Protein AF-A0A958KDG4-F1 (afdb_monomer)

Sequence (79 aa):
MKSKGLVFVGMGFELGAVIIGGLHVGQVLDRHFGWPGYGVSGMVITCMIGWFYHLIILLKRFMDDDDDQTSDTSPKGSN

Secondary structure (DSSP, 8-state):
-HHHHHHHHHHHHHHHHHHHHHHHHHHHHHHHHT-SSHHHHHHHHHHHHHHHHHHHHHHHHHHHHHHHTTSS-------

Foldseek 3Di:
DVVVVVVVVVLVVLLVVLLVVLQVQLVVVCVVVVNPSVSSVVSSVVSVVVSVVVVVVVVVVVVVVVVVVVPPPDPPDDD

Solvent-accessible surface area (backbone atoms only — not comparable to full-atom values): 4501 Å² total; per-residue (Å²): 125,77,64,64,60,52,53,53,54,47,53,56,50,49,51,52,50,45,50,56,48,20,48,55,54,8,49,52,46,12,67,73,69,72,43,94,55,55,34,28,53,53,32,41,52,51,45,49,53,54,51,52,54,51,50,53,52,53,51,53,51,53,56,56,63,55,59,68,69,69,68,83,73,71,78,89,73,86,134

Structure (mmCIF, N/CA/C/O backbone):
data_AF-A0A958KDG4-F1
#
_entry.id   AF-A0A958KDG4-F1
#
loop_
_atom_site.group_PDB
_atom_site.id
_atom_site.type_symbol
_atom_site.label_atom_id
_atom_site.label_alt_id
_atom_site.label_comp_id
_atom_site.label_asym_id
_atom_site.label_entity_id
_atom_site.label_seq_id
_atom_site.pdbx_PDB_ins_code
_atom_site.Cartn_x
_atom_site.Cartn_y
_atom_site.Cartn_z
_atom_site.occupancy
_atom_site.B_iso_or_equiv
_atom_site.auth_seq_id
_atom_site.auth_comp_id
_atom_site.auth_asym_id
_atom_site.auth_atom_id
_atom_site.pdbx_PDB_model_num
ATOM 1 N N . MET A 1 1 ? -13.174 -5.471 25.591 1.00 45.53 1 MET A N 1
ATOM 2 C CA . MET A 1 1 ? -11.704 -5.250 25.660 1.00 45.53 1 MET A CA 1
ATOM 3 C C . MET A 1 1 ? -10.848 -6.214 24.817 1.00 45.53 1 MET A C 1
ATOM 5 O O . MET A 1 1 ? -9.782 -5.792 24.396 1.00 45.53 1 MET A O 1
ATOM 9 N N . LYS A 1 2 ? -11.262 -7.462 24.513 1.00 47.19 2 LYS A N 1
ATOM 10 C CA . LYS A 1 2 ? -10.440 -8.423 23.729 1.00 47.19 2 LYS A CA 1
ATOM 11 C C . LYS A 1 2 ? -10.340 -8.127 22.218 1.00 47.19 2 LYS A C 1
ATOM 13 O O . LYS A 1 2 ? -9.358 -8.504 21.593 1.00 47.19 2 LYS A O 1
ATOM 18 N N . SER A 1 3 ? -11.314 -7.429 21.639 1.00 63.88 3 SER A N 1
ATOM 19 C CA . SER A 1 3 ? -11.419 -7.189 20.189 1.00 63.88 3 SER A CA 1
ATOM 20 C C . SER A 1 3 ? -10.441 -6.125 19.665 1.00 63.88 3 SER A C 1
ATOM 22 O O . SER A 1 3 ? -9.922 -6.259 18.563 1.00 63.88 3 SER A O 1
ATOM 24 N N . LYS A 1 4 ? -10.123 -5.102 20.471 1.00 68.44 4 LYS A N 1
ATOM 25 C CA . LYS A 1 4 ? -9.318 -3.935 20.054 1.00 68.44 4 LYS A CA 1
ATOM 26 C C . LYS A 1 4 ? -7.860 -4.308 19.722 1.00 68.44 4 LYS A C 1
ATOM 28 O O . LYS A 1 4 ? -7.304 -3.837 18.7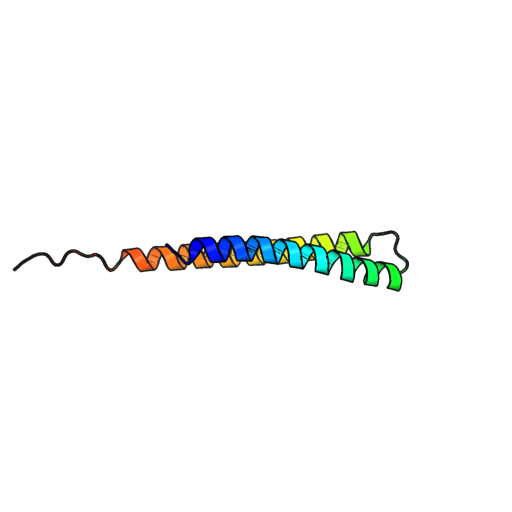36 1.00 68.44 4 LYS A O 1
ATOM 33 N N . GLY A 1 5 ? -7.264 -5.217 20.501 1.00 76.88 5 GLY A N 1
ATOM 34 C CA . GLY A 1 5 ? -5.898 -5.703 20.266 1.00 76.88 5 GLY A CA 1
ATOM 35 C C . GLY A 1 5 ? -5.760 -6.560 19.004 1.00 76.88 5 GLY A C 1
ATOM 36 O O . GLY A 1 5 ? -4.742 -6.487 18.322 1.00 76.88 5 GLY A O 1
ATOM 37 N N . LEU A 1 6 ? -6.799 -7.322 18.650 1.00 82.56 6 LEU A N 1
ATOM 38 C CA . LEU A 1 6 ? -6.802 -8.147 17.442 1.00 82.56 6 LEU A CA 1
ATOM 39 C C . LEU A 1 6 ? -6.881 -7.290 16.170 1.00 82.56 6 LEU A C 1
ATOM 41 O O . LEU A 1 6 ? -6.180 -7.579 15.205 1.00 82.56 6 LEU A O 1
ATOM 45 N N . VAL A 1 7 ? -7.652 -6.197 16.198 1.00 81.25 7 VAL A N 1
ATOM 46 C CA . VAL A 1 7 ? -7.699 -5.215 15.098 1.00 81.25 7 VAL A CA 1
ATOM 47 C C . VAL A 1 7 ? -6.337 -4.539 14.918 1.00 81.25 7 VAL A C 1
ATOM 49 O O . VAL A 1 7 ? -5.866 -4.408 13.795 1.00 81.25 7 VAL A O 1
ATOM 52 N N . PHE A 1 8 ? -5.653 -4.178 16.009 1.00 82.69 8 PHE A N 1
ATOM 53 C CA . PHE A 1 8 ? -4.319 -3.574 15.931 1.00 82.69 8 PHE A CA 1
ATOM 54 C C . PHE A 1 8 ? -3.268 -4.509 15.315 1.00 82.69 8 PHE A C 1
ATOM 56 O O . PHE A 1 8 ? -2.512 -4.102 14.434 1.00 82.69 8 PHE A O 1
ATOM 63 N N . VAL A 1 9 ? -3.248 -5.779 15.730 1.00 88.62 9 VAL A N 1
ATOM 64 C CA . VAL A 1 9 ? -2.361 -6.795 15.136 1.00 88.62 9 VAL A CA 1
ATOM 65 C C . VAL A 1 9 ? -2.718 -7.045 13.667 1.00 88.62 9 VAL A C 1
ATOM 67 O O . VAL A 1 9 ? -1.818 -7.150 12.835 1.00 88.62 9 VAL A O 1
ATOM 70 N N . GLY A 1 10 ? -4.013 -7.069 13.336 1.00 88.06 10 GLY A N 1
ATOM 71 C CA . GLY A 1 10 ? -4.502 -7.154 11.960 1.00 88.06 10 GLY A CA 1
ATOM 72 C C . GLY A 1 10 ? -3.988 -6.011 11.083 1.00 88.06 10 GLY A C 1
ATOM 73 O O . GLY A 1 10 ? -3.434 -6.273 10.022 1.00 88.06 10 GLY A O 1
ATOM 74 N N . MET A 1 11 ? -4.050 -4.764 11.562 1.00 88.12 11 MET A N 1
ATOM 75 C CA . MET A 1 11 ? -3.548 -3.594 10.827 1.00 88.12 11 MET A CA 1
ATOM 76 C C . MET A 1 11 ? -2.039 -3.672 10.548 1.00 88.12 11 MET A C 1
ATOM 78 O O . MET A 1 11 ? -1.592 -3.326 9.454 1.00 88.12 11 MET A O 1
ATOM 82 N N . GLY A 1 12 ? -1.246 -4.152 11.514 1.00 88.25 12 GLY A N 1
ATOM 83 C CA . GLY A 1 12 ? 0.191 -4.369 11.320 1.00 88.25 12 GLY A CA 1
ATOM 84 C C . GLY A 1 12 ? 0.494 -5.478 10.307 1.00 88.25 12 GLY A C 1
ATOM 85 O O . GLY A 1 12 ? 1.388 -5.331 9.472 1.00 88.25 12 GLY A O 1
ATOM 86 N N . PHE A 1 13 ? -0.278 -6.567 10.340 1.00 92.81 13 PHE A N 1
ATOM 87 C CA . PHE A 1 13 ? -0.167 -7.653 9.366 1.00 92.81 13 PHE A CA 1
ATOM 88 C C . PHE A 1 13 ? -0.549 -7.197 7.953 1.00 92.81 13 PHE A C 1
ATOM 90 O O . PHE A 1 13 ? 0.179 -7.478 7.002 1.00 92.81 13 PHE A O 1
ATOM 97 N N . GLU A 1 14 ? -1.645 -6.448 7.816 1.00 88.19 14 GLU A N 1
ATOM 98 C CA . GLU A 1 14 ? -2.072 -5.879 6.538 1.00 88.19 14 GLU A CA 1
ATOM 99 C C . GLU A 1 14 ? -1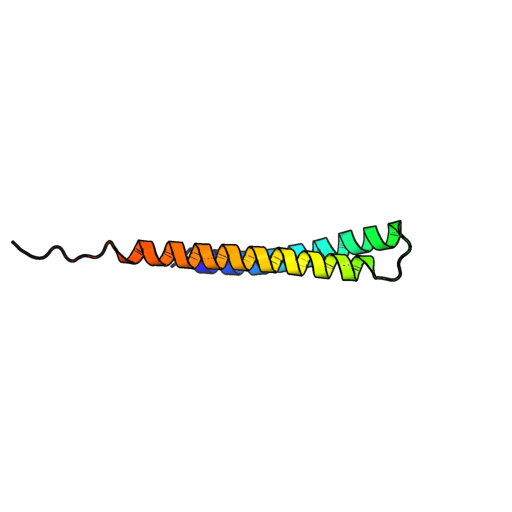.021 -4.949 5.949 1.00 88.19 14 GLU A C 1
ATOM 101 O O . GLU A 1 14 ? -0.734 -5.049 4.760 1.00 88.19 14 GLU A O 1
ATOM 106 N N . LEU A 1 15 ? -0.395 -4.098 6.768 1.00 89.19 15 LEU A N 1
ATOM 107 C CA . LEU A 1 15 ? 0.686 -3.227 6.312 1.00 89.19 15 LEU A CA 1
ATOM 108 C C . LEU A 1 15 ? 1.852 -4.045 5.736 1.00 89.19 15 LEU A C 1
ATOM 110 O O . LEU A 1 15 ? 2.334 -3.754 4.642 1.00 89.19 15 LEU A O 1
ATOM 114 N N . GLY A 1 16 ? 2.273 -5.103 6.436 1.00 90.19 16 GLY A N 1
ATOM 115 C CA . GLY A 1 16 ? 3.314 -6.011 5.950 1.00 90.19 16 GLY A CA 1
ATOM 116 C C . GLY A 1 16 ? 2.930 -6.705 4.639 1.00 90.19 16 GLY A C 1
ATOM 117 O O . GLY A 1 16 ? 3.722 -6.728 3.696 1.00 90.19 16 GLY A O 1
ATOM 118 N N . ALA A 1 17 ? 1.701 -7.216 4.547 1.00 90.44 17 ALA A N 1
ATOM 119 C CA . ALA A 1 17 ? 1.187 -7.876 3.349 1.00 90.44 17 ALA A CA 1
ATOM 120 C C . ALA A 1 17 ? 1.100 -6.920 2.147 1.00 90.44 17 ALA A C 1
ATOM 122 O O . ALA A 1 17 ? 1.499 -7.288 1.041 1.00 90.44 17 ALA A O 1
ATOM 123 N N . VAL A 1 18 ? 0.647 -5.680 2.360 1.00 89.75 18 VAL A N 1
ATOM 124 C CA . VAL A 1 18 ? 0.568 -4.639 1.325 1.00 89.75 18 VAL A CA 1
ATOM 125 C C . VAL A 1 18 ? 1.952 -4.242 0.820 1.00 89.75 18 VAL A C 1
ATOM 127 O O . VAL A 1 18 ? 2.126 -4.075 -0.384 1.00 89.75 18 VAL A O 1
ATOM 130 N N . ILE A 1 19 ? 2.949 -4.123 1.702 1.00 87.94 19 ILE A N 1
ATOM 131 C CA . ILE A 1 19 ? 4.322 -3.785 1.305 1.00 87.94 19 ILE A CA 1
ATOM 132 C C . ILE A 1 19 ? 4.927 -4.924 0.479 1.00 87.94 19 ILE A C 1
ATOM 134 O O . ILE A 1 19 ? 5.448 -4.681 -0.607 1.00 87.94 19 ILE A O 1
ATOM 138 N N . ILE A 1 20 ? 4.823 -6.172 0.946 1.00 91.06 20 ILE A N 1
ATOM 139 C CA . ILE A 1 20 ? 5.358 -7.338 0.223 1.00 91.06 20 ILE A CA 1
ATOM 140 C C . ILE A 1 20 ? 4.656 -7.500 -1.132 1.00 91.06 20 ILE A C 1
ATOM 142 O O . ILE A 1 20 ? 5.320 -7.685 -2.154 1.00 91.06 20 ILE A O 1
ATOM 146 N N . GLY A 1 21 ? 3.325 -7.378 -1.158 1.00 88.81 21 GLY A N 1
ATOM 147 C CA . GLY A 1 21 ? 2.535 -7.427 -2.386 1.00 88.81 21 GLY A CA 1
ATOM 148 C C . GLY A 1 21 ? 2.891 -6.296 -3.352 1.00 88.81 21 GLY A C 1
ATOM 149 O O . GLY A 1 21 ? 3.136 -6.550 -4.529 1.00 88.81 21 GLY A O 1
ATOM 150 N N . GLY A 1 22 ? 2.999 -5.061 -2.859 1.00 86.81 22 GLY A N 1
ATOM 151 C CA . GLY A 1 22 ? 3.356 -3.887 -3.656 1.00 86.81 22 GLY A CA 1
ATOM 152 C C . GLY A 1 22 ? 4.762 -3.971 -4.249 1.00 86.81 22 GLY A C 1
ATOM 153 O O . GLY A 1 22 ? 4.949 -3.636 -5.417 1.00 86.81 22 GLY A O 1
ATOM 154 N N . LEU A 1 23 ? 5.736 -4.491 -3.495 1.00 87.88 23 LEU A N 1
ATOM 155 C CA . LEU A 1 23 ? 7.090 -4.735 -3.998 1.00 87.88 23 LEU A CA 1
ATOM 156 C C . LEU A 1 23 ? 7.093 -5.788 -5.111 1.00 87.88 23 LEU A C 1
ATOM 158 O O . LEU A 1 23 ? 7.705 -5.568 -6.153 1.00 87.88 23 LEU A O 1
ATOM 162 N N . HIS A 1 24 ? 6.388 -6.907 -4.923 1.00 89.62 24 HIS A N 1
ATOM 163 C CA . HIS A 1 24 ? 6.369 -7.984 -5.912 1.00 89.62 24 HIS A CA 1
ATOM 164 C C . HIS A 1 24 ? 5.645 -7.566 -7.197 1.00 89.62 24 HIS A C 1
ATOM 166 O O . HIS A 1 24 ? 6.163 -7.742 -8.299 1.00 89.62 24 HIS A O 1
ATOM 172 N N . VAL A 1 25 ? 4.470 -6.944 -7.067 1.00 88.25 25 VAL A N 1
ATOM 173 C CA . VAL A 1 25 ? 3.695 -6.461 -8.216 1.00 88.25 25 VAL A CA 1
ATOM 174 C C . VAL A 1 25 ? 4.411 -5.303 -8.910 1.00 88.25 25 VAL A C 1
ATOM 176 O O . VAL A 1 25 ? 4.466 -5.268 -10.137 1.00 88.25 25 VAL A O 1
ATOM 179 N N . GLY A 1 26 ? 5.023 -4.395 -8.150 1.00 85.25 26 GLY A N 1
ATOM 180 C CA . GLY A 1 26 ? 5.823 -3.299 -8.685 1.00 85.25 26 GLY A CA 1
ATOM 181 C C . GLY A 1 26 ? 7.030 -3.781 -9.490 1.00 85.25 26 GLY A C 1
ATOM 182 O O . GLY A 1 26 ? 7.280 -3.268 -10.576 1.00 85.25 26 GLY A O 1
ATOM 183 N N . GLN A 1 27 ? 7.729 -4.819 -9.016 1.00 85.94 27 GLN A N 1
ATOM 184 C CA . GLN A 1 27 ? 8.846 -5.439 -9.740 1.00 85.94 27 GLN A CA 1
ATOM 185 C C . GLN A 1 27 ? 8.394 -6.119 -11.036 1.00 85.94 27 GLN A C 1
ATOM 187 O O . GLN A 1 27 ? 9.084 -6.037 -12.052 1.00 85.94 27 GLN A O 1
ATOM 192 N N . VAL A 1 28 ? 7.235 -6.785 -11.021 1.00 88.06 28 VAL A N 1
ATOM 193 C CA . VAL A 1 28 ? 6.644 -7.374 -12.232 1.00 88.06 28 VAL A CA 1
ATOM 194 C C . VAL A 1 28 ? 6.281 -6.281 -13.235 1.00 88.06 28 VAL A C 1
ATOM 196 O O . VAL A 1 28 ? 6.569 -6.424 -14.423 1.00 88.06 28 VAL A O 1
ATOM 199 N N . LEU A 1 29 ? 5.707 -5.176 -12.762 1.00 84.62 29 LEU A N 1
ATOM 200 C CA . LEU A 1 29 ? 5.330 -4.041 -13.597 1.00 84.62 29 LEU A CA 1
ATOM 201 C C . LEU A 1 29 ? 6.561 -3.357 -14.210 1.00 84.62 29 LEU A C 1
ATOM 203 O O . LEU A 1 29 ? 6.591 -3.124 -15.417 1.00 84.62 29 LEU A O 1
ATOM 207 N N . ASP A 1 30 ? 7.610 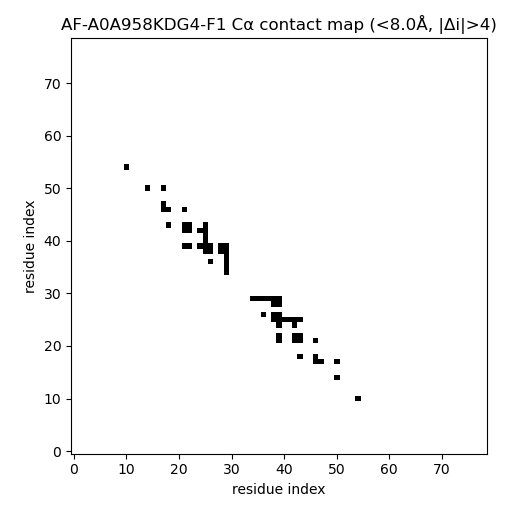-3.134 -13.416 1.00 84.69 30 ASP A N 1
ATOM 208 C CA . ASP A 1 30 ? 8.887 -2.597 -13.895 1.00 84.69 30 ASP A CA 1
ATOM 209 C C . ASP A 1 30 ? 9.542 -3.514 -14.930 1.00 84.69 30 ASP A C 1
ATOM 211 O O . ASP A 1 30 ? 10.030 -3.041 -15.955 1.00 84.69 30 ASP A O 1
ATOM 215 N N . ARG A 1 31 ? 9.495 -4.835 -14.720 1.00 84.94 31 ARG A N 1
ATOM 216 C CA . ARG A 1 31 ? 10.028 -5.814 -15.677 1.00 84.94 31 ARG A CA 1
ATOM 217 C C . ARG A 1 31 ? 9.231 -5.851 -16.981 1.00 84.94 31 ARG A C 1
ATOM 219 O O . ARG A 1 31 ? 9.819 -6.080 -18.033 1.00 84.94 31 ARG A O 1
ATOM 226 N N . HIS A 1 32 ? 7.919 -5.635 -16.920 1.00 85.88 32 HIS A N 1
ATOM 227 C CA . HIS A 1 32 ? 7.050 -5.637 -18.095 1.00 85.88 32 HIS A CA 1
ATOM 228 C C . HIS A 1 32 ? 7.185 -4.352 -18.928 1.00 85.88 32 HIS A C 1
ATOM 230 O O . HIS A 1 32 ? 7.114 -4.407 -20.153 1.00 85.88 32 HIS A O 1
ATOM 236 N N . PHE A 1 33 ? 7.395 -3.200 -18.284 1.00 84.25 33 PHE A N 1
ATOM 237 C CA . PHE A 1 33 ? 7.537 -1.903 -18.959 1.00 84.25 33 PHE A CA 1
ATOM 238 C C . PHE A 1 33 ? 8.995 -1.467 -19.191 1.00 84.25 33 PHE A C 1
ATOM 240 O O . PHE A 1 33 ? 9.234 -0.481 -19.886 1.00 84.25 33 PHE A O 1
ATOM 247 N N . GLY A 1 34 ? 9.974 -2.196 -18.645 1.00 82.94 34 GLY A N 1
ATOM 248 C CA . GLY A 1 34 ? 11.398 -1.862 -18.745 1.00 82.94 34 GLY A CA 1
ATOM 249 C C . GLY A 1 34 ? 11.781 -0.605 -17.958 1.00 82.94 34 GLY A C 1
ATOM 250 O O . GLY A 1 34 ? 12.726 0.091 -18.327 1.00 82.94 34 GLY A O 1
ATOM 251 N N . TRP A 1 35 ? 11.028 -0.271 -16.909 1.00 83.81 35 TRP A N 1
ATOM 252 C CA . TRP A 1 35 ? 11.215 0.959 -16.143 1.00 83.81 35 TRP A CA 1
ATOM 253 C C . TRP A 1 35 ? 12.248 0.776 -15.020 1.00 83.81 35 TRP A C 1
ATOM 255 O O . TRP A 1 35 ? 12.254 -0.254 -14.344 1.00 83.81 35 TRP A O 1
ATOM 265 N N . PRO A 1 36 ? 13.130 1.766 -14.781 1.00 78.44 36 PRO A N 1
ATOM 266 C CA . PRO A 1 36 ? 14.148 1.689 -13.736 1.00 78.44 36 PRO A CA 1
ATOM 267 C C . PRO A 1 36 ? 13.558 2.023 -12.354 1.00 78.44 36 PRO A C 1
ATOM 269 O O . PRO A 1 36 ? 13.886 3.045 -11.757 1.00 78.44 36 PRO A O 1
ATOM 272 N N . GLY A 1 37 ? 12.667 1.173 -11.836 1.00 75.69 37 GLY A N 1
ATOM 273 C CA . GLY A 1 37 ? 12.160 1.278 -10.460 1.00 75.69 37 GLY A CA 1
ATOM 274 C C . GLY A 1 37 ? 10.935 2.183 -10.265 1.00 75.69 37 GLY A C 1
ATOM 275 O O . GLY A 1 37 ? 10.468 2.354 -9.134 1.00 75.69 37 GLY A O 1
ATOM 276 N N . TYR A 1 38 ? 10.407 2.792 -11.332 1.00 83.56 38 TYR A N 1
ATOM 277 C CA . TYR A 1 38 ? 9.253 3.696 -11.244 1.00 83.56 38 TYR A CA 1
ATOM 278 C C . TYR A 1 38 ? 7.939 2.958 -10.962 1.00 83.56 38 TYR A C 1
ATOM 280 O O . TYR A 1 38 ? 7.074 3.494 -10.273 1.00 83.56 38 TYR A O 1
ATOM 288 N N . GLY A 1 39 ? 7.792 1.731 -11.452 1.00 82.00 39 GLY A N 1
ATOM 289 C CA . GLY A 1 39 ? 6.659 0.847 -11.207 1.00 82.00 39 GLY A CA 1
ATOM 290 C C . GLY A 1 39 ? 6.607 0.372 -9.760 1.00 82.00 39 GLY A C 1
ATOM 291 O O . GLY A 1 39 ? 5.533 0.393 -9.160 1.00 82.00 39 GLY A O 1
ATOM 292 N N . VAL A 1 40 ? 7.755 0.046 -9.154 1.00 84.75 40 VAL A N 1
ATOM 293 C CA . VAL A 1 40 ? 7.838 -0.217 -7.707 1.00 84.75 40 VAL A CA 1
ATOM 294 C C . VAL A 1 40 ? 7.428 1.015 -6.905 1.00 84.75 40 VAL A C 1
ATOM 296 O O . VAL A 1 40 ? 6.556 0.910 -6.045 1.00 84.75 40 VAL A O 1
ATOM 299 N N . SER A 1 41 ? 7.996 2.186 -7.206 1.00 86.25 41 SER A N 1
ATOM 300 C CA . SER A 1 41 ? 7.646 3.441 -6.524 1.00 86.25 41 SER A CA 1
ATOM 301 C C . SER A 1 41 ? 6.147 3.757 -6.625 1.00 86.25 41 SER A C 1
ATOM 303 O O . SER A 1 41 ? 5.479 3.968 -5.611 1.00 86.25 41 SER A O 1
ATOM 305 N N . GLY A 1 42 ? 5.589 3.709 -7.839 1.00 87.06 42 GLY A N 1
ATOM 306 C CA . GLY A 1 42 ? 4.178 3.996 -8.090 1.00 87.06 42 GLY A CA 1
ATOM 307 C C . GLY A 1 42 ? 3.233 3.010 -7.404 1.00 87.06 42 GLY A C 1
ATOM 308 O O . GLY A 1 42 ? 2.227 3.430 -6.822 1.00 87.06 42 GLY A O 1
ATOM 309 N N . MET A 1 43 ? 3.564 1.714 -7.404 1.00 88.00 43 MET A N 1
ATOM 310 C CA . MET A 1 43 ? 2.748 0.714 -6.712 1.00 88.00 43 MET A CA 1
ATOM 311 C C . MET A 1 43 ? 2.821 0.849 -5.200 1.00 88.00 43 MET A C 1
ATOM 313 O O . MET A 1 43 ? 1.782 0.802 -4.551 1.00 88.00 43 MET A O 1
ATOM 317 N N . 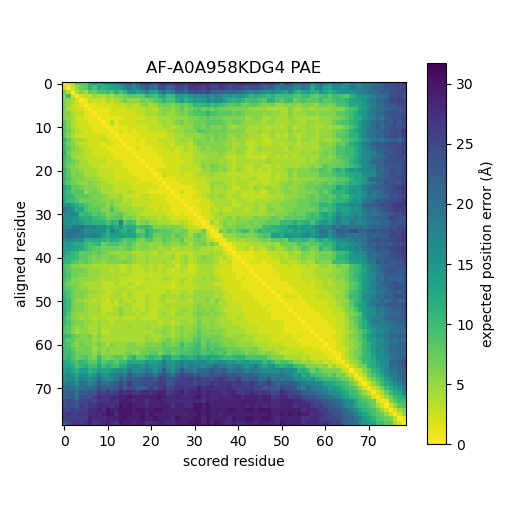VAL A 1 44 ? 4.001 1.088 -4.628 1.00 87.00 44 VAL A N 1
ATOM 318 C CA . VAL A 1 44 ? 4.135 1.301 -3.180 1.00 87.00 44 VAL A CA 1
ATOM 319 C C . VAL A 1 44 ? 3.330 2.525 -2.736 1.00 87.00 44 VAL A C 1
ATOM 321 O O . VAL A 1 44 ? 2.594 2.437 -1.754 1.00 87.00 44 VAL A O 1
ATOM 324 N N . ILE A 1 45 ? 3.394 3.635 -3.480 1.00 90.12 45 ILE A N 1
ATOM 325 C CA . ILE A 1 45 ? 2.598 4.840 -3.192 1.00 90.12 45 ILE A CA 1
ATOM 326 C C . ILE A 1 45 ? 1.097 4.533 -3.270 1.00 90.12 45 ILE A C 1
ATOM 328 O O . ILE A 1 45 ? 0.348 4.878 -2.357 1.00 90.12 45 ILE A O 1
ATOM 332 N N . THR A 1 46 ? 0.653 3.844 -4.322 1.00 90.50 46 THR A N 1
ATOM 333 C CA . THR A 1 46 ? -0.764 3.490 -4.506 1.00 90.50 46 THR A CA 1
ATOM 334 C C . THR A 1 46 ? -1.260 2.569 -3.390 1.00 90.50 46 THR A C 1
ATOM 336 O O . THR A 1 46 ? -2.322 2.806 -2.814 1.00 90.50 46 THR A O 1
ATOM 339 N N . CYS A 1 47 ? -0.473 1.557 -3.022 1.00 89.81 47 CYS A N 1
ATOM 340 C CA . CYS A 1 47 ? -0.786 0.653 -1.922 1.00 89.81 47 CYS A CA 1
ATOM 341 C C . CYS A 1 47 ? -0.812 1.376 -0.566 1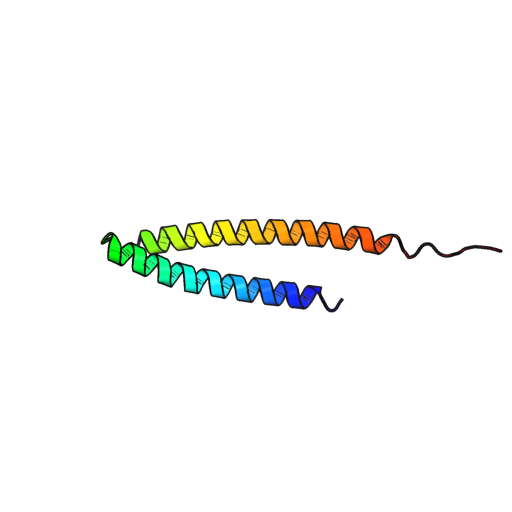.00 89.81 47 CYS A C 1
ATOM 343 O O . CYS A 1 47 ? -1.687 1.089 0.247 1.00 89.81 47 CYS A O 1
ATOM 345 N N . MET A 1 48 ? 0.081 2.344 -0.329 1.00 89.56 48 MET A N 1
ATOM 346 C CA . MET A 1 48 ? 0.066 3.171 0.884 1.00 89.56 48 MET A CA 1
ATOM 347 C C . MET A 1 48 ? -1.172 4.058 0.976 1.00 89.56 48 MET A C 1
ATOM 349 O O . MET A 1 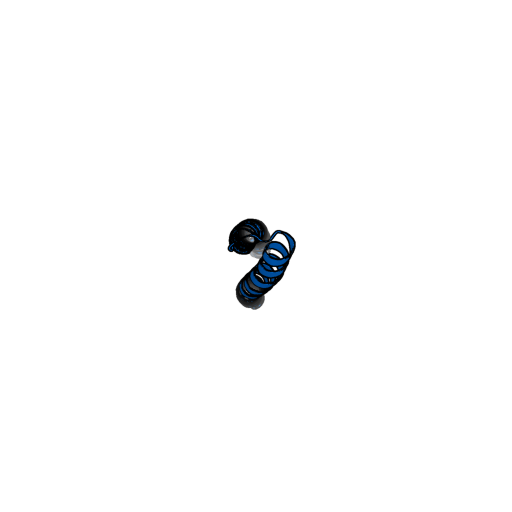48 ? -1.777 4.137 2.042 1.00 89.56 48 MET A O 1
ATOM 353 N N . ILE A 1 49 ? -1.591 4.682 -0.127 1.00 93.38 49 ILE A N 1
ATOM 354 C CA . ILE A 1 49 ? -2.819 5.489 -0.163 1.00 93.38 49 ILE A CA 1
ATOM 355 C C . ILE A 1 49 ? -4.048 4.607 0.097 1.00 93.38 49 ILE A C 1
ATOM 357 O O . ILE A 1 49 ? -4.896 4.960 0.917 1.00 93.38 49 ILE A O 1
ATOM 361 N N . GLY A 1 50 ? -4.133 3.445 -0.561 1.00 91.50 50 GLY A N 1
ATOM 362 C CA . GLY A 1 50 ? -5.229 2.494 -0.363 1.00 91.50 50 GLY A CA 1
ATOM 363 C C . GLY A 1 50 ? -5.299 1.968 1.072 1.00 91.50 50 GLY A C 1
ATOM 364 O O . GLY A 1 50 ? -6.373 1.951 1.674 1.00 91.50 50 GLY A O 1
ATOM 365 N N . TRP A 1 51 ? -4.150 1.615 1.652 1.00 91.25 51 TRP A N 1
ATOM 366 C CA . TRP A 1 51 ? -4.060 1.185 3.046 1.00 91.25 51 TRP A CA 1
ATOM 367 C C . TRP A 1 51 ? -4.443 2.306 4.020 1.00 91.25 51 TRP A C 1
ATOM 369 O O . TRP A 1 51 ? -5.212 2.078 4.951 1.00 91.25 51 TRP A O 1
ATOM 379 N N . PHE A 1 52 ? -3.990 3.540 3.779 1.00 91.50 52 PHE A N 1
ATOM 380 C CA . PHE A 1 52 ? -4.352 4.687 4.612 1.00 91.50 52 PHE A CA 1
AT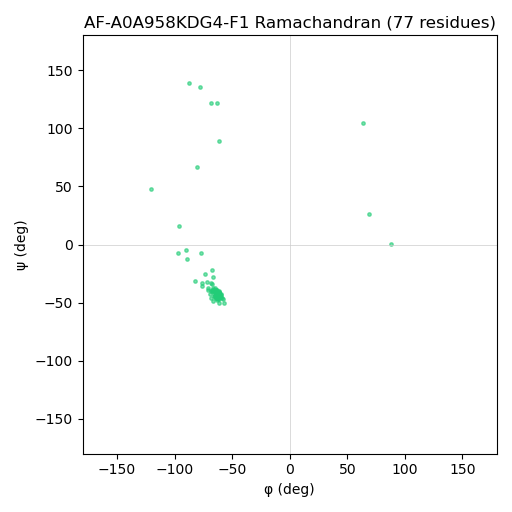OM 381 C C . PHE A 1 52 ? -5.861 4.958 4.586 1.00 91.50 52 PHE A C 1
ATOM 383 O O . PHE A 1 52 ? -6.474 5.165 5.631 1.00 91.50 52 PHE A O 1
ATOM 390 N N . TYR A 1 53 ? -6.489 4.894 3.409 1.00 93.75 53 TYR A N 1
ATOM 391 C CA . TYR A 1 53 ? -7.941 5.018 3.284 1.00 93.75 53 TYR A CA 1
ATOM 392 C C . TYR A 1 53 ? -8.682 3.916 4.059 1.00 93.75 53 TYR A C 1
ATOM 394 O O . TYR A 1 53 ? -9.643 4.204 4.776 1.00 93.75 5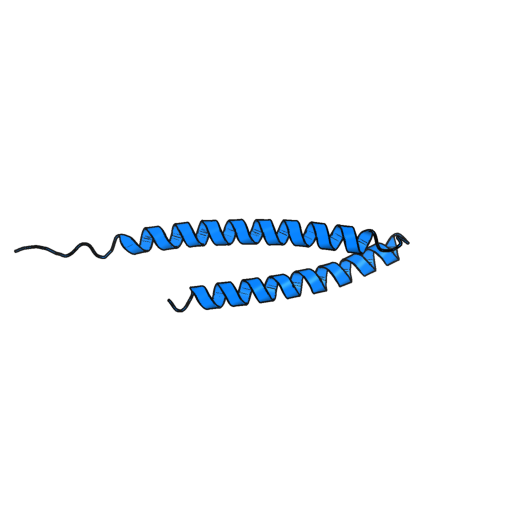3 TYR A O 1
ATOM 402 N N . HIS A 1 54 ? -8.201 2.671 3.978 1.00 88.94 54 HIS A N 1
ATOM 403 C CA . HIS A 1 54 ? -8.745 1.553 4.750 1.00 88.94 54 HIS A CA 1
ATOM 404 C C . HIS A 1 54 ? -8.653 1.797 6.264 1.00 88.94 54 HIS A C 1
ATOM 406 O O . HIS A 1 54 ? -9.632 1.607 6.988 1.00 88.94 54 HIS A O 1
ATOM 412 N N . LEU A 1 55 ? -7.513 2.312 6.733 1.00 89.56 55 LEU A N 1
ATOM 413 C CA . LEU A 1 55 ? -7.291 2.649 8.137 1.00 89.56 55 LEU A CA 1
ATOM 414 C C . LEU A 1 55 ? -8.259 3.732 8.633 1.00 89.56 55 LEU A C 1
ATOM 416 O O . LEU A 1 55 ? -8.805 3.610 9.728 1.00 89.56 55 LEU A O 1
ATOM 420 N N . ILE A 1 56 ? -8.534 4.759 7.823 1.00 90.94 56 ILE A N 1
ATOM 421 C CA . ILE A 1 56 ? -9.516 5.801 8.166 1.00 90.94 56 ILE A CA 1
ATOM 422 C C . ILE A 1 56 ? -10.933 5.224 8.280 1.00 90.94 56 ILE A C 1
ATOM 424 O O . ILE A 1 56 ? -11.669 5.604 9.191 1.00 90.94 56 ILE A O 1
ATOM 428 N N . ILE A 1 57 ? -11.327 4.299 7.399 1.00 90.00 57 ILE A N 1
ATOM 429 C CA . ILE A 1 57 ? -12.639 3.636 7.481 1.00 90.00 57 ILE A CA 1
ATOM 430 C C . ILE A 1 57 ? -12.756 2.825 8.772 1.00 90.00 57 ILE A C 1
ATOM 432 O O . ILE A 1 57 ? -13.755 2.949 9.481 1.00 90.00 57 ILE A O 1
ATOM 436 N N . LEU A 1 58 ? -11.739 2.020 9.087 1.00 86.31 58 LEU A N 1
ATOM 437 C CA . LEU A 1 58 ? -11.713 1.219 10.310 1.00 86.31 58 LEU A CA 1
ATOM 438 C C . LEU A 1 58 ? -11.759 2.100 11.556 1.00 86.31 58 LEU A C 1
ATOM 440 O O . LEU A 1 58 ? -12.507 1.797 12.479 1.00 86.31 58 LEU A O 1
ATOM 444 N N . LEU A 1 59 ? -11.019 3.211 11.562 1.00 86.69 59 LEU A N 1
ATOM 445 C CA . LEU A 1 59 ? -11.033 4.165 12.665 1.00 86.69 59 LEU A CA 1
ATOM 446 C C . LEU A 1 59 ? -12.421 4.784 12.856 1.00 86.69 59 LEU A C 1
ATOM 448 O O . LEU A 1 59 ? -12.923 4.805 13.974 1.00 86.69 59 LEU A O 1
ATOM 452 N N . LYS A 1 60 ? -13.066 5.243 11.774 1.00 87.62 60 LYS A N 1
ATOM 453 C CA . LYS A 1 60 ? -14.425 5.803 11.847 1.00 87.62 60 LYS A CA 1
A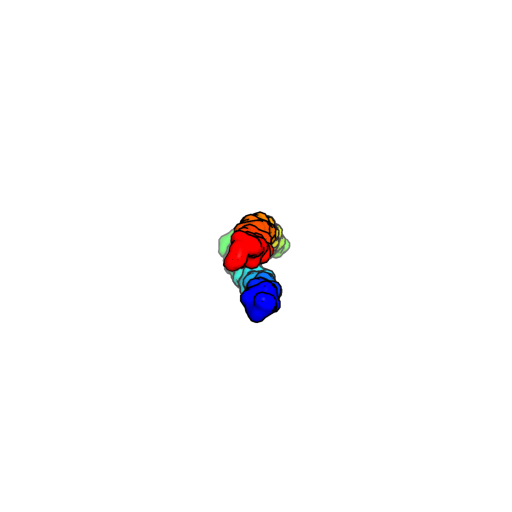TOM 454 C C . LYS A 1 60 ? -15.419 4.776 12.379 1.00 87.62 60 LYS A C 1
ATOM 456 O O . LYS A 1 60 ? -16.191 5.105 13.266 1.00 87.62 60 LYS A O 1
ATOM 461 N N . ARG A 1 61 ? -15.365 3.538 11.881 1.00 84.19 61 ARG A N 1
ATOM 462 C CA . ARG A 1 61 ? -16.242 2.451 12.334 1.00 84.19 61 ARG A CA 1
ATOM 463 C C . ARG A 1 61 ? -16.014 2.094 13.800 1.00 84.19 61 ARG A C 1
ATOM 465 O O . ARG A 1 61 ? -16.960 1.839 14.525 1.00 84.19 61 ARG A O 1
ATOM 472 N N . PHE A 1 62 ? -14.762 2.095 14.235 1.00 82.06 62 PHE A N 1
ATOM 473 C CA . PHE A 1 62 ? -14.416 1.811 15.619 1.00 82.06 62 PHE A CA 1
ATOM 474 C C . PHE A 1 62 ? -14.911 2.889 16.587 1.00 82.06 62 PHE A C 1
ATOM 476 O O . PHE A 1 62 ? -15.315 2.563 17.696 1.00 82.06 62 PHE A O 1
ATOM 483 N N . MET A 1 63 ? -14.863 4.160 16.175 1.00 81.44 63 MET A N 1
ATOM 484 C CA . MET A 1 63 ? -15.410 5.269 16.960 1.00 81.44 63 MET A CA 1
ATOM 485 C C . MET A 1 63 ? -16.941 5.189 17.051 1.00 81.44 63 MET A C 1
ATOM 487 O O . MET A 1 63 ? -17.481 5.416 18.124 1.00 81.44 63 MET A O 1
ATOM 491 N N . ASP A 1 64 ? -17.611 4.806 15.961 1.00 80.69 64 ASP A N 1
ATOM 492 C CA . ASP A 1 64 ? -19.070 4.610 15.906 1.00 80.69 64 ASP A CA 1
ATOM 493 C C . ASP A 1 64 ? -19.527 3.444 16.815 1.00 80.69 64 ASP A C 1
ATOM 495 O O . ASP A 1 64 ? -20.432 3.598 17.629 1.00 80.69 64 ASP A O 1
ATOM 499 N N . ASP A 1 65 ? -18.824 2.301 16.769 1.00 72.44 65 ASP A N 1
ATOM 500 C CA . ASP A 1 65 ? -19.116 1.111 17.594 1.00 72.44 65 ASP A CA 1
ATOM 501 C C . ASP A 1 65 ? -18.848 1.321 19.111 1.00 72.44 65 ASP A C 1
ATOM 503 O O . ASP A 1 65 ? -19.352 0.561 19.950 1.00 72.44 65 ASP A O 1
ATOM 507 N N . ASP A 1 66 ? -18.009 2.296 19.487 1.00 64.69 66 ASP A N 1
ATOM 508 C CA . ASP A 1 66 ? -17.717 2.628 20.892 1.00 64.69 66 ASP A CA 1
ATOM 509 C C . ASP A 1 66 ? -18.797 3.542 21.513 1.00 64.69 66 ASP A C 1
ATOM 511 O O . ASP A 1 66 ? -19.067 3.408 22.710 1.00 64.69 66 ASP A O 1
ATOM 515 N N . ASP A 1 67 ? -19.449 4.415 20.733 1.00 60.69 67 ASP A N 1
ATOM 516 C CA . ASP A 1 67 ? -20.502 5.315 21.235 1.00 60.69 67 ASP A CA 1
ATOM 517 C C . ASP A 1 67 ? -21.796 4.549 21.586 1.00 60.69 67 ASP A C 1
ATOM 519 O O . ASP A 1 67 ? -22.385 4.784 22.648 1.00 60.69 67 ASP A O 1
ATOM 523 N N . ASP A 1 68 ? -22.188 3.544 20.795 1.00 56.75 68 ASP A N 1
ATOM 524 C CA . ASP A 1 68 ? -23.409 2.753 21.040 1.00 56.75 68 ASP A CA 1
ATOM 525 C C . ASP A 1 68 ? -23.349 1.896 22.323 1.00 56.75 68 ASP A C 1
ATOM 527 O O . ASP A 1 68 ? -24.371 1.654 22.973 1.00 56.75 68 ASP A O 1
ATOM 531 N N . GLN A 1 69 ? -22.155 1.482 22.765 1.00 52.97 69 GLN A N 1
ATOM 532 C CA . GLN A 1 69 ? -21.983 0.647 23.966 1.00 52.97 69 GLN A CA 1
ATOM 533 C C . GLN A 1 69 ? -22.112 1.405 25.298 1.00 52.97 69 GLN A C 1
ATOM 535 O O . GLN A 1 69 ? -22.135 0.773 26.356 1.00 52.97 69 GLN A O 1
ATOM 540 N N . THR A 1 70 ? -22.215 2.737 25.287 1.00 53.09 70 THR A N 1
ATOM 541 C CA . THR A 1 70 ? -22.343 3.537 26.522 1.00 53.09 70 THR A CA 1
ATOM 542 C C . THR A 1 70 ? -23.789 3.780 26.972 1.00 53.09 70 THR A C 1
ATOM 544 O O . THR A 1 70 ? -24.008 4.293 28.070 1.00 53.09 70 THR A O 1
ATOM 547 N N . SER A 1 71 ? -24.789 3.357 26.191 1.00 51.19 71 SER A N 1
ATOM 548 C CA . SER A 1 71 ? -26.207 3.624 26.480 1.00 51.19 71 SER A CA 1
ATOM 549 C C . SER A 1 71 ? -26.915 2.569 27.352 1.00 51.19 71 SER A C 1
ATOM 551 O O . SER A 1 71 ? -27.970 2.860 27.915 1.00 51.19 71 SER A O 1
ATOM 553 N N . ASP A 1 72 ? -26.319 1.391 27.576 1.00 53.06 72 ASP A N 1
ATOM 554 C CA . ASP A 1 72 ? -26.984 0.265 28.265 1.00 53.06 72 ASP A CA 1
ATOM 555 C C . ASP A 1 72 ? -26.677 0.150 29.774 1.00 53.06 72 ASP A C 1
ATOM 557 O O . ASP A 1 72 ? -26.930 -0.871 30.413 1.00 53.06 72 ASP A O 1
ATOM 561 N N . THR A 1 73 ? -26.145 1.212 30.390 1.00 53.38 73 THR A N 1
ATOM 562 C CA . THR A 1 73 ? -26.002 1.296 31.859 1.00 53.38 73 THR A CA 1
ATOM 563 C C . THR A 1 73 ? -26.765 2.485 32.435 1.00 53.38 73 THR A C 1
ATOM 565 O O . THR A 1 73 ? -26.246 3.243 33.251 1.00 53.38 73 THR A O 1
ATOM 568 N N . SER A 1 74 ? -28.028 2.659 32.040 1.00 50.28 74 SER A N 1
ATOM 569 C CA . SER A 1 74 ? -28.945 3.428 32.885 1.00 50.28 74 SER A CA 1
ATOM 570 C C . SER A 1 74 ? -29.223 2.628 34.169 1.00 50.28 74 SER A C 1
ATOM 572 O O . SER A 1 74 ? -29.697 1.490 34.089 1.00 50.28 74 SER A O 1
ATOM 574 N N . PRO A 1 75 ? -28.932 3.172 35.366 1.00 55.53 75 PRO A N 1
ATOM 575 C CA . PRO A 1 75 ? -29.299 2.533 36.618 1.00 55.53 75 PRO A CA 1
ATOM 576 C C . PRO A 1 75 ? -30.825 2.473 36.679 1.00 55.53 75 PRO A C 1
ATOM 578 O O . PRO A 1 75 ? -31.495 3.504 36.626 1.00 55.53 75 PRO A O 1
ATOM 581 N N . LYS A 1 76 ? -31.391 1.267 36.804 1.00 52.47 76 LYS A N 1
ATOM 582 C CA . LYS A 1 76 ? -32.777 1.099 37.255 1.00 52.47 76 LYS A CA 1
ATOM 583 C C . LYS A 1 76 ? -32.877 1.676 38.669 1.00 52.47 76 LYS A C 1
ATOM 585 O O . LYS A 1 76 ? -32.631 0.988 39.655 1.00 52.47 76 LYS A O 1
ATOM 590 N N . GLY A 1 77 ? -33.174 2.967 38.755 1.00 56.28 77 GLY A N 1
ATOM 591 C CA . GLY A 1 77 ? -33.629 3.613 39.970 1.00 56.28 77 GLY A CA 1
ATOM 592 C C . GLY A 1 77 ? -35.104 3.296 40.214 1.00 56.28 77 GLY A C 1
ATOM 593 O O . GLY A 1 77 ? -35.912 3.395 39.297 1.00 56.28 77 GLY A O 1
ATOM 594 N N . SER A 1 78 ? -35.401 2.977 41.476 1.00 50.09 78 SER A N 1
ATOM 595 C CA . SER A 1 78 ? -36.672 3.180 42.188 1.00 50.09 78 SER A CA 1
ATOM 596 C C . SER A 1 78 ? -37.923 2.436 41.697 1.00 50.09 78 SER A C 1
ATOM 598 O O . SER A 1 78 ? -38.602 2.863 40.766 1.00 50.09 78 SER A O 1
ATOM 600 N N . ASN A 1 79 ? -38.314 1.390 42.430 1.00 51.72 79 ASN A N 1
ATOM 601 C CA . ASN A 1 79 ? -39.343 1.502 43.478 1.00 51.72 79 ASN A CA 1
ATOM 602 C C . ASN A 1 79 ? -39.311 0.287 44.408 1.00 51.72 79 ASN A C 1
ATOM 604 O O . ASN A 1 79 ? -39.142 -0.838 43.890 1.00 51.72 79 ASN A O 1
#

Radius of gyration: 20.72 Å; Cα contacts (8 Å, |Δi|>4): 33; chains: 1; bounding box: 54×14×62 Å

pLDDT: mean 79.37, std 14.12, range [45.53, 93.75]

Mean predicted aligned error: 10.32 Å